Protein AF-A0A9P5GNQ5-F1 (afdb_monomer_lite)

Radius of gyration: 18.8 Å; chains: 1; bounding box: 42×35×63 Å

Secondary structure (DSSP, 8-state):
-------HHHHHHHHHHHHHHHHHHHHT-----TTSS-SSSPPPPHHHHHHHHHHTHHHHHHHHHHHHHHHHHHHHH---HHHHIIIIIHHHHHHHHHHHHHHHHHHHHHHHHTT---SS--------GGGSPPTTS---

Structure (mmCIF, N/CA/C/O backbone):
data_AF-A0A9P5GNQ5-F1
#
_entry.id   AF-A0A9P5GNQ5-F1
#
loop_
_atom_site.group_PDB
_atom_site.id
_atom_site.type_symbol
_atom_site.label_atom_id
_atom_site.label_alt_id
_atom_site.label_comp_id
_atom_site.label_asym_id
_atom_site.label_entity_id
_atom_site.label_seq_id
_atom_site.pdbx_PDB_ins_code
_atom_site.Cartn_x
_atom_site.Cartn_y
_atom_site.Cartn_z
_atom_site.occupancy
_atom_site.B_iso_or_equiv
_atom_site.auth_seq_id
_atom_site.auth_comp_id
_atom_site.auth_asym_id
_atom_site.auth_atom_id
_atom_site.pdbx_PDB_model_num
ATOM 1 N N . MET A 1 1 ? -18.151 -7.170 31.930 1.00 35.19 1 MET A N 1
ATOM 2 C CA . MET A 1 1 ? -16.869 -7.834 31.632 1.00 35.19 1 MET A CA 1
ATOM 3 C C . MET A 1 1 ? -16.022 -6.783 30.940 1.00 35.19 1 MET A C 1
ATOM 5 O O . MET A 1 1 ? -16.235 -6.497 29.770 1.00 35.19 1 MET A O 1
ATOM 9 N N . GLU A 1 2 ? -15.242 -6.064 31.742 1.00 38.69 2 GLU A N 1
ATOM 10 C CA . GLU A 1 2 ? -14.458 -4.899 31.335 1.00 38.69 2 GLU A CA 1
ATOM 11 C C . GLU A 1 2 ? -13.277 -5.372 30.488 1.00 38.69 2 GLU A C 1
ATOM 13 O O . GLU A 1 2 ? -12.363 -6.026 30.989 1.00 38.69 2 GLU A O 1
ATOM 18 N N . TYR A 1 3 ? -13.305 -5.076 29.190 1.00 44.97 3 TYR A N 1
ATOM 19 C CA . TYR A 1 3 ? -12.114 -5.204 28.367 1.00 44.97 3 TYR A CA 1
ATOM 20 C C . TYR A 1 3 ? -11.186 -4.053 28.736 1.00 44.97 3 TYR A C 1
ATOM 22 O O . TYR A 1 3 ? -11.449 -2.892 28.427 1.00 44.97 3 TYR A O 1
ATOM 30 N N . LEU A 1 4 ? -10.133 -4.412 29.469 1.00 44.09 4 LEU A N 1
ATOM 31 C CA . LEU A 1 4 ? -8.978 -3.587 29.787 1.00 44.09 4 LEU A CA 1
ATOM 32 C C . LEU A 1 4 ? -8.585 -2.744 28.569 1.00 44.09 4 LEU A C 1
ATOM 34 O O . LEU A 1 4 ? -8.108 -3.274 27.563 1.00 44.09 4 LEU A O 1
ATOM 38 N N . PHE A 1 5 ? -8.763 -1.427 28.695 1.00 45.72 5 PHE A N 1
ATOM 39 C CA . PHE A 1 5 ? -8.077 -0.420 27.895 1.00 45.72 5 PHE A CA 1
ATOM 40 C C . PHE A 1 5 ? -6.573 -0.592 28.122 1.00 45.72 5 PHE A C 1
ATOM 42 O O . PHE A 1 5 ? -5.970 0.036 28.990 1.00 45.72 5 PHE A O 1
ATOM 49 N N . ARG A 1 6 ? -5.981 -1.524 27.375 1.00 45.28 6 ARG A N 1
ATOM 50 C CA . ARG A 1 6 ? -4.543 -1.724 27.296 1.00 45.28 6 ARG A CA 1
ATOM 51 C C . ARG A 1 6 ? -3.962 -0.496 26.601 1.00 45.28 6 ARG A C 1
ATOM 53 O O . ARG A 1 6 ? -4.372 -0.167 25.493 1.00 45.28 6 ARG A O 1
ATOM 60 N N . ASP A 1 7 ? -3.096 0.187 27.338 1.00 43.41 7 ASP A N 1
ATOM 61 C CA . ASP A 1 7 ? -2.255 1.328 26.978 1.00 43.41 7 ASP A CA 1
ATOM 62 C C . ASP A 1 7 ? -2.308 1.757 25.494 1.00 43.41 7 ASP A C 1
ATOM 64 O O . ASP A 1 7 ? -1.850 1.054 24.588 1.00 43.41 7 ASP A O 1
ATOM 68 N N . GLN A 1 8 ? -2.871 2.945 25.243 1.00 50.28 8 GLN A N 1
ATOM 69 C CA . GLN A 1 8 ? -3.021 3.509 23.896 1.00 50.28 8 GLN A CA 1
ATOM 70 C C . GLN A 1 8 ? -1.664 3.758 23.207 1.00 50.28 8 GLN A C 1
ATOM 72 O O . GLN A 1 8 ? -1.621 3.852 21.979 1.00 50.28 8 GLN A O 1
ATOM 77 N N . SER A 1 9 ? -0.561 3.838 23.964 1.00 48.75 9 SER A N 1
ATOM 78 C CA . SER A 1 9 ? 0.772 4.120 23.419 1.00 48.75 9 SER A CA 1
ATOM 79 C C . SER A 1 9 ? 1.435 2.894 22.771 1.00 48.75 9 SER A C 1
ATOM 81 O O . SER A 1 9 ? 1.926 2.998 21.645 1.00 48.75 9 SER A O 1
ATOM 83 N N . GLU A 1 10 ? 1.354 1.711 23.395 1.00 45.81 10 GLU A N 1
ATOM 84 C CA . GLU A 1 10 ? 1.811 0.439 22.803 1.00 45.81 10 GLU A CA 1
ATOM 85 C C . GLU A 1 10 ? 0.893 -0.029 21.661 1.00 45.81 10 GLU A C 1
ATOM 87 O O . GLU A 1 10 ? 1.355 -0.594 20.666 1.00 45.81 10 GLU A O 1
ATOM 92 N N . SER A 1 11 ? -0.411 0.257 21.771 1.00 60.81 11 SER A N 1
ATOM 93 C CA . SER A 1 11 ? -1.417 -0.047 20.744 1.00 60.81 11 SER A CA 1
ATOM 94 C C . SER A 1 11 ? -1.131 0.672 19.418 1.00 60.81 11 SER A C 1
ATOM 96 O O . SER A 1 11 ? -1.241 0.073 18.348 1.00 60.81 11 SER A O 1
ATOM 98 N N . SER A 1 12 ? -0.685 1.932 19.478 1.00 72.81 12 SER A N 1
ATOM 99 C CA . SER A 1 12 ? -0.391 2.739 18.286 1.00 72.81 12 SER A CA 1
ATOM 100 C C . SER A 1 12 ? 0.770 2.169 17.459 1.00 72.81 12 SER A C 1
ATOM 102 O O . SER A 1 12 ? 0.654 2.029 16.239 1.00 72.81 12 SER A O 1
ATOM 104 N N . GLY A 1 13 ? 1.865 1.768 18.118 1.00 86.00 13 GLY A N 1
ATOM 105 C CA . GLY A 1 13 ? 3.029 1.179 17.446 1.00 86.00 13 GLY A CA 1
ATOM 106 C C . GLY A 1 13 ? 2.719 -0.173 16.800 1.00 86.00 13 GLY A C 1
ATOM 107 O O . GLY A 1 13 ? 3.115 -0.418 15.660 1.00 86.00 13 GLY A O 1
ATOM 108 N N . PHE A 1 14 ? 1.953 -1.024 17.491 1.00 88.12 14 PHE A N 1
ATOM 109 C CA . PHE A 1 14 ? 1.505 -2.307 16.946 1.00 88.12 14 PHE A CA 1
ATOM 110 C C . PHE A 1 14 ? 0.602 -2.129 15.721 1.00 88.12 14 PHE A C 1
ATOM 112 O O . PHE A 1 14 ? 0.837 -2.754 14.688 1.00 88.12 14 PHE A O 1
ATOM 119 N N . VAL A 1 15 ? -0.403 -1.251 15.804 1.00 90.31 15 VAL A N 1
ATOM 120 C CA . VAL A 1 15 ? -1.309 -0.980 14.680 1.00 90.31 15 VAL A CA 1
ATOM 121 C C . VAL A 1 15 ? -0.535 -0.462 13.472 1.00 90.31 15 VAL A C 1
ATOM 123 O O . VAL A 1 15 ? -0.729 -0.959 12.363 1.00 90.31 15 VAL A O 1
ATOM 126 N N . LEU A 1 16 ? 0.376 0.493 13.677 1.00 93.31 16 LEU A N 1
ATOM 127 C CA . LEU A 1 16 ? 1.195 1.036 12.599 1.00 93.31 16 LEU A CA 1
ATOM 128 C C . LEU A 1 16 ? 2.058 -0.048 11.940 1.00 93.31 16 LEU A C 1
ATOM 130 O O . LEU A 1 16 ? 2.149 -0.097 10.714 1.00 93.31 16 LEU A O 1
ATOM 134 N N . ALA A 1 17 ? 2.649 -0.941 12.736 1.00 92.94 17 ALA A N 1
ATOM 135 C CA . ALA A 1 17 ? 3.428 -2.060 12.220 1.00 92.94 17 ALA A CA 1
ATOM 136 C C . ALA A 1 17 ? 2.572 -3.009 11.364 1.00 92.94 17 ALA A C 1
ATOM 138 O O . ALA A 1 17 ? 3.006 -3.405 10.282 1.00 92.94 17 ALA A O 1
ATOM 139 N N . VAL A 1 18 ? 1.346 -3.325 11.799 1.00 93.00 18 VAL A N 1
ATOM 140 C CA . VAL A 1 18 ? 0.408 -4.160 11.028 1.00 93.00 18 VAL A CA 1
ATOM 141 C C . VAL A 1 18 ? 0.012 -3.481 9.717 1.00 93.00 18 VAL A C 1
ATOM 143 O O . VAL A 1 18 ? 0.101 -4.105 8.660 1.00 93.00 18 VAL A O 1
ATOM 146 N N . LEU A 1 19 ? -0.370 -2.200 9.758 1.00 95.06 19 LEU A N 1
ATOM 147 C CA . LEU A 1 19 ? -0.738 -1.438 8.562 1.00 95.06 19 LEU A CA 1
ATOM 148 C C . LEU A 1 19 ? 0.423 -1.359 7.568 1.00 95.06 19 LEU A C 1
ATOM 150 O O . LEU A 1 19 ? 0.216 -1.576 6.374 1.00 95.06 19 LEU A O 1
ATOM 154 N N . ARG A 1 20 ? 1.645 -1.099 8.050 1.00 95.62 20 ARG A N 1
ATOM 155 C CA . ARG A 1 20 ? 2.846 -1.058 7.208 1.00 95.62 20 ARG A CA 1
ATOM 156 C C . ARG A 1 20 ? 3.132 -2.416 6.585 1.00 95.62 20 ARG A C 1
ATOM 158 O O . ARG A 1 20 ? 3.348 -2.474 5.384 1.00 95.62 20 ARG A O 1
ATOM 165 N N . PHE A 1 21 ? 3.092 -3.494 7.366 1.00 92.56 21 PHE A N 1
ATOM 166 C CA . PHE A 1 21 ? 3.361 -4.844 6.871 1.00 92.56 21 PHE A CA 1
ATOM 167 C C . PHE A 1 21 ? 2.358 -5.290 5.802 1.00 92.56 21 PHE A C 1
ATOM 169 O O . PHE A 1 21 ? 2.758 -5.780 4.749 1.00 92.56 21 PHE A O 1
ATOM 176 N N . LEU A 1 22 ? 1.058 -5.109 6.053 1.00 93.50 22 LEU A N 1
ATOM 177 C CA . LEU A 1 22 ? 0.028 -5.496 5.091 1.00 93.50 22 LEU A CA 1
ATOM 178 C C . LEU A 1 22 ? 0.140 -4.664 3.814 1.00 93.50 22 LEU A C 1
ATOM 180 O O . LEU A 1 22 ? 0.200 -5.227 2.729 1.00 93.50 22 LEU A O 1
ATOM 184 N N . THR A 1 23 ? 0.257 -3.341 3.939 1.00 95.31 23 THR A N 1
ATOM 185 C CA . THR A 1 23 ? 0.385 -2.448 2.776 1.00 95.31 23 THR A CA 1
ATOM 186 C C . THR A 1 23 ? 1.650 -2.750 1.973 1.00 95.31 23 THR A C 1
ATOM 188 O O . THR A 1 23 ? 1.592 -2.802 0.751 1.00 95.31 23 THR A O 1
ATOM 191 N N . PHE A 1 24 ? 2.775 -3.019 2.643 1.00 93.38 24 PHE A N 1
ATOM 192 C CA . PHE A 1 24 ? 4.024 -3.433 2.001 1.00 93.38 24 PHE A CA 1
ATOM 193 C C . PHE A 1 24 ? 3.829 -4.687 1.142 1.00 93.38 24 PHE A C 1
ATOM 195 O O . PHE A 1 24 ? 4.221 -4.699 -0.023 1.00 93.38 24 PHE A O 1
ATOM 202 N N . ASN A 1 25 ? 3.189 -5.721 1.700 1.00 90.12 25 ASN A N 1
ATOM 203 C CA . ASN A 1 25 ? 2.958 -6.972 0.979 1.00 90.12 25 ASN A CA 1
ATOM 204 C C . ASN A 1 25 ? 2.034 -6.776 -0.228 1.00 90.12 25 ASN A C 1
ATOM 206 O O . ASN A 1 25 ? 2.295 -7.345 -1.282 1.00 90.12 25 ASN A O 1
ATOM 210 N N . GLU A 1 26 ? 0.982 -5.966 -0.096 1.00 91.31 26 GLU A N 1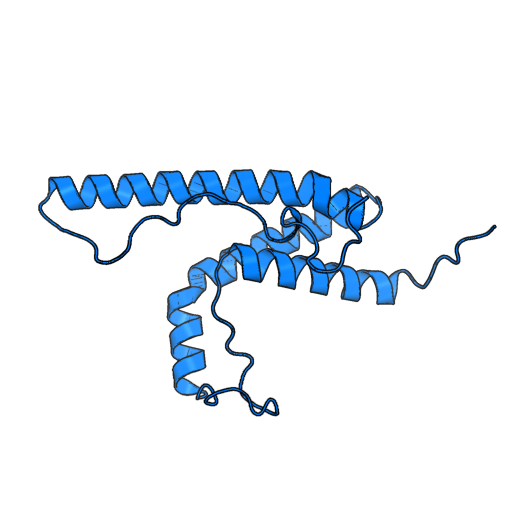
ATOM 211 C CA . GLU A 1 26 ? 0.058 -5.692 -1.204 1.00 91.31 26 GLU A CA 1
ATOM 212 C C . GLU A 1 26 ? 0.674 -4.831 -2.314 1.00 91.31 26 GLU A C 1
ATOM 214 O O . GLU A 1 26 ? 0.272 -4.936 -3.470 1.00 91.31 26 GLU A O 1
ATOM 219 N N . LEU A 1 27 ? 1.652 -3.977 -1.994 1.00 91.19 27 LEU A N 1
ATOM 220 C CA . LEU A 1 27 ? 2.394 -3.226 -3.012 1.00 91.19 27 LEU A CA 1
ATOM 221 C C . LEU A 1 27 ? 3.366 -4.106 -3.810 1.00 91.19 27 LEU A C 1
ATOM 223 O O . LEU A 1 27 ? 3.825 -3.673 -4.871 1.00 91.19 27 LEU A O 1
ATOM 227 N N . GLY A 1 28 ? 3.640 -5.322 -3.325 1.00 87.88 28 GLY A N 1
ATOM 228 C CA . GLY A 1 28 ? 4.571 -6.264 -3.939 1.00 87.88 28 GLY A CA 1
ATOM 229 C C . GLY A 1 28 ? 6.040 -5.900 -3.726 1.00 87.88 28 GLY A C 1
ATOM 230 O O . GLY A 1 28 ? 6.871 -6.324 -4.517 1.00 87.88 28 GLY A O 1
ATOM 231 N N . LEU A 1 29 ? 6.350 -5.109 -2.691 1.00 89.19 29 LEU A N 1
ATOM 232 C CA . LEU A 1 29 ? 7.718 -4.695 -2.372 1.00 89.19 29 LEU A CA 1
ATOM 233 C C . LEU A 1 29 ? 8.591 -5.887 -1.953 1.00 89.19 29 LEU A C 1
ATOM 235 O O . LEU A 1 29 ? 8.137 -6.823 -1.281 1.00 89.19 29 LEU A O 1
ATOM 239 N N . THR A 1 30 ? 9.873 -5.826 -2.299 1.00 87.12 30 THR A N 1
ATOM 240 C CA . THR A 1 30 ? 10.819 -6.914 -2.056 1.00 87.12 30 THR A CA 1
ATOM 241 C C . THR A 1 30 ? 11.350 -6.896 -0.620 1.00 87.12 30 THR A C 1
ATOM 243 O O . THR A 1 30 ? 11.855 -5.897 -0.105 1.00 87.12 30 THR A O 1
ATOM 246 N N . HIS A 1 31 ? 11.280 -8.043 0.066 1.00 80.12 31 HIS A N 1
ATOM 247 C CA . HIS A 1 31 ? 11.812 -8.183 1.428 1.00 80.12 31 HIS A CA 1
ATOM 248 C C . HIS A 1 31 ? 13.347 -8.205 1.429 1.00 80.12 31 HIS A C 1
ATOM 250 O O . HIS A 1 31 ? 13.961 -9.238 1.166 1.00 80.12 31 HIS A O 1
ATOM 256 N N . THR A 1 32 ? 13.974 -7.098 1.833 1.00 75.75 32 THR A N 1
ATOM 257 C CA . THR A 1 32 ? 15.439 -7.009 2.010 1.00 75.75 32 THR A CA 1
ATOM 258 C C . THR A 1 32 ? 15.907 -7.262 3.450 1.00 75.75 32 THR A C 1
ATOM 260 O O . THR A 1 32 ? 17.104 -7.289 3.729 1.00 75.75 32 THR A O 1
ATOM 263 N N . CYS A 1 33 ? 14.990 -7.534 4.387 1.00 67.75 33 CYS A N 1
ATOM 264 C CA . CYS A 1 33 ? 15.274 -7.775 5.812 1.00 67.75 33 CYS A CA 1
ATOM 265 C C . CYS A 1 33 ? 16.081 -9.063 6.106 1.00 67.75 33 CYS A C 1
ATOM 267 O O . CYS A 1 33 ? 16.348 -9.391 7.263 1.00 67.75 33 CYS A O 1
ATOM 269 N N . ARG A 1 34 ? 16.512 -9.795 5.072 1.00 60.25 34 ARG A N 1
ATOM 270 C CA . ARG A 1 34 ? 17.102 -11.140 5.135 1.00 60.25 34 ARG A CA 1
ATOM 271 C C . ARG A 1 34 ? 18.600 -11.182 5.484 1.00 60.25 34 ARG A C 1
ATOM 273 O O . ARG A 1 34 ? 19.299 -12.097 5.056 1.00 60.25 34 ARG A O 1
ATOM 280 N N . SER A 1 35 ? 19.112 -10.231 6.264 1.00 51.16 35 SER A N 1
ATOM 281 C CA . SER A 1 35 ? 20.546 -10.176 6.602 1.00 51.16 35 SER A CA 1
ATOM 282 C C . SER A 1 35 ? 20.974 -10.989 7.837 1.00 51.16 35 SER A C 1
ATOM 284 O O . SER A 1 35 ? 22.173 -11.166 8.036 1.00 51.16 35 SER A O 1
ATOM 286 N N . SER A 1 36 ? 20.072 -11.549 8.657 1.00 49.28 36 SER A N 1
ATOM 287 C CA . SER A 1 36 ? 20.500 -12.431 9.758 1.00 49.28 36 SER A CA 1
ATOM 288 C C . SER A 1 36 ? 19.409 -13.393 10.276 1.00 49.28 36 SER A C 1
ATOM 290 O O . SER A 1 36 ? 18.276 -13.007 10.529 1.00 49.28 36 SER A O 1
ATOM 292 N N . HIS A 1 37 ? 19.799 -14.663 10.461 1.00 45.59 37 HIS A N 1
ATOM 293 C CA . HIS A 1 37 ? 19.200 -15.689 11.344 1.00 45.59 37 HIS A CA 1
ATOM 294 C C . HIS A 1 37 ? 18.074 -16.648 10.906 1.00 45.59 37 HIS A C 1
ATOM 296 O O . HIS A 1 37 ? 17.646 -17.426 11.753 1.00 45.59 37 HIS A O 1
ATOM 302 N N . ASN A 1 38 ? 17.686 -16.770 9.631 1.00 45.16 38 ASN A N 1
ATOM 303 C CA . ASN A 1 38 ? 16.765 -17.853 9.223 1.00 45.16 38 ASN A CA 1
ATOM 304 C C . ASN A 1 38 ? 17.419 -18.771 8.177 1.00 45.16 38 ASN A C 1
ATOM 306 O O . ASN A 1 38 ? 17.682 -18.348 7.056 1.00 45.16 38 ASN A O 1
ATOM 310 N N . HIS A 1 39 ? 17.650 -20.038 8.534 1.00 50.28 39 HIS A N 1
ATOM 311 C CA . HIS A 1 39 ? 18.406 -21.068 7.789 1.00 50.28 39 HIS A CA 1
ATOM 312 C C . HIS A 1 39 ? 17.812 -21.511 6.430 1.00 50.28 39 HIS A C 1
ATOM 314 O O . HIS A 1 39 ? 18.204 -22.544 5.896 1.00 50.28 39 HIS A O 1
ATOM 320 N N . TRP A 1 40 ? 16.854 -20.767 5.875 1.00 50.75 40 TRP A N 1
ATOM 321 C CA . TRP A 1 40 ? 15.998 -21.194 4.762 1.00 50.75 40 TRP A CA 1
ATOM 322 C C . TRP A 1 40 ? 16.178 -20.349 3.487 1.00 50.75 40 TRP A C 1
ATOM 324 O O . TRP A 1 40 ? 15.265 -20.259 2.669 1.00 50.75 40 TRP A O 1
ATOM 334 N N . GLY A 1 41 ? 17.329 -19.689 3.307 1.00 53.56 41 GLY A N 1
ATOM 335 C CA . GLY A 1 41 ? 17.727 -19.111 2.016 1.00 53.56 41 GLY A CA 1
ATOM 336 C C . GLY A 1 41 ? 18.994 -18.260 2.061 1.00 53.56 41 GLY A C 1
ATOM 337 O O . GLY A 1 41 ? 19.556 -18.023 3.129 1.00 53.56 41 GLY A O 1
ATOM 338 N N . THR A 1 42 ? 19.442 -17.827 0.883 1.00 60.28 42 THR A N 1
ATOM 339 C CA . THR A 1 42 ? 20.664 -17.037 0.696 1.00 60.28 42 THR A CA 1
ATOM 340 C C . THR A 1 42 ? 20.509 -15.648 1.331 1.00 60.28 42 THR A C 1
ATOM 342 O O . THR A 1 42 ? 19.468 -15.015 1.128 1.00 60.28 42 THR A O 1
ATOM 345 N N . PRO A 1 43 ? 21.495 -15.165 2.110 1.00 64.81 43 PRO A N 1
ATOM 346 C CA . PRO A 1 43 ? 21.499 -13.793 2.608 1.00 64.81 43 PRO A CA 1
ATOM 347 C C . PRO A 1 43 ? 21.463 -12.798 1.446 1.00 64.81 43 PRO A C 1
ATOM 349 O O . PRO A 1 43 ? 22.182 -12.984 0.466 1.00 64.81 43 PRO A O 1
ATOM 352 N N . VAL A 1 44 ? 20.655 -11.745 1.570 1.00 70.00 44 VAL A N 1
ATOM 353 C CA . VAL A 1 44 ? 20.691 -10.607 0.638 1.00 70.00 44 VAL A CA 1
ATOM 354 C C . VAL A 1 44 ? 21.880 -9.736 1.033 1.00 70.00 44 VAL A C 1
ATOM 356 O O . VAL A 1 44 ? 22.008 -9.379 2.212 1.00 70.00 44 VAL A O 1
ATOM 359 N N . SER A 1 45 ? 22.777 -9.444 0.087 1.00 78.25 45 SER A N 1
ATOM 360 C CA . SER A 1 45 ? 23.919 -8.576 0.366 1.00 78.25 45 SER A CA 1
ATOM 361 C C . SER A 1 45 ? 23.451 -7.136 0.596 1.00 78.25 45 SER A C 1
ATOM 363 O O . SER A 1 45 ? 22.342 -6.750 0.224 1.00 78.25 45 SER A O 1
ATOM 365 N N . ARG A 1 46 ? 24.282 -6.319 1.250 1.00 76.00 46 ARG A N 1
ATOM 366 C CA . ARG A 1 46 ? 23.939 -4.904 1.463 1.00 76.00 46 ARG A CA 1
ATOM 367 C C . ARG A 1 46 ? 23.830 -4.125 0.154 1.00 76.00 46 ARG A C 1
ATOM 369 O O . ARG A 1 46 ? 22.997 -3.228 0.087 1.00 76.00 46 ARG A O 1
ATOM 376 N N . ASP A 1 47 ? 24.639 -4.478 -0.837 1.00 81.06 47 ASP A N 1
ATOM 377 C CA . ASP A 1 47 ? 24.648 -3.803 -2.132 1.00 81.06 47 ASP A CA 1
ATOM 378 C C . ASP A 1 47 ? 23.383 -4.167 -2.923 1.00 81.06 47 ASP A C 1
ATOM 380 O O . ASP A 1 47 ? 22.674 -3.264 -3.357 1.00 81.06 47 ASP A O 1
ATOM 384 N N . ASP A 1 48 ? 23.002 -5.451 -2.959 1.00 81.81 48 ASP A N 1
ATOM 385 C CA . ASP A 1 48 ? 21.750 -5.895 -3.602 1.00 81.81 48 ASP A CA 1
ATOM 386 C C . ASP A 1 48 ? 20.515 -5.268 -2.932 1.00 81.81 48 ASP A C 1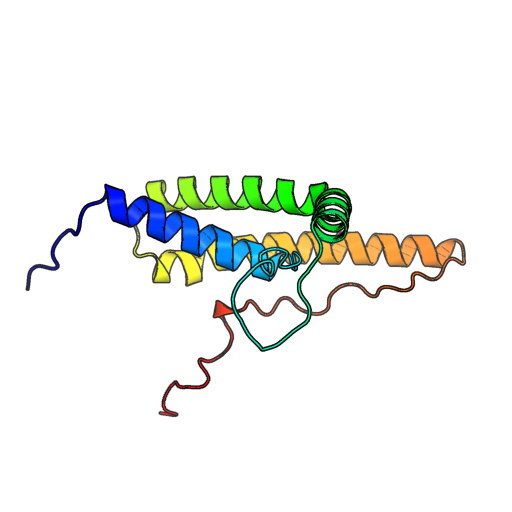
ATOM 388 O O . ASP A 1 48 ? 19.544 -4.894 -3.589 1.00 81.81 48 ASP A O 1
ATOM 392 N N . ALA A 1 49 ? 20.538 -5.132 -1.600 1.00 82.69 49 ALA A N 1
ATOM 393 C CA . ALA A 1 49 ? 19.459 -4.482 -0.862 1.00 82.69 49 ALA A CA 1
ATOM 394 C C . ALA A 1 49 ? 19.344 -2.987 -1.199 1.00 82.69 49 ALA A C 1
ATOM 396 O O . ALA A 1 49 ? 18.230 -2.470 -1.270 1.00 82.69 49 ALA A O 1
ATOM 397 N N . ALA A 1 50 ? 20.473 -2.298 -1.385 1.00 84.88 50 ALA A N 1
ATOM 398 C CA . ALA A 1 50 ? 20.495 -0.888 -1.756 1.00 84.88 50 ALA A CA 1
ATOM 399 C C . ALA A 1 50 ? 20.012 -0.672 -3.196 1.00 84.88 50 ALA A C 1
ATOM 401 O O . ALA A 1 50 ? 19.241 0.253 -3.439 1.00 84.88 50 ALA A O 1
ATOM 402 N N . GLU A 1 51 ? 20.413 -1.543 -4.123 1.00 87.25 51 GLU A N 1
ATOM 403 C CA . GLU A 1 51 ? 19.931 -1.535 -5.507 1.00 87.25 51 GLU A CA 1
ATOM 404 C C . GLU A 1 51 ? 18.415 -1.758 -5.558 1.00 87.25 51 GLU A C 1
ATOM 406 O O . GLU A 1 51 ? 17.695 -0.926 -6.102 1.00 87.25 51 GLU A O 1
ATOM 411 N N . THR A 1 52 ? 17.916 -2.779 -4.851 1.00 86.25 52 THR A N 1
ATOM 412 C CA . THR A 1 52 ? 16.470 -3.032 -4.713 1.00 86.25 52 THR A CA 1
ATOM 413 C C . THR A 1 52 ? 15.732 -1.798 -4.175 1.00 86.25 52 THR A C 1
ATOM 415 O O . THR A 1 52 ? 14.666 -1.435 -4.662 1.00 86.25 52 THR A O 1
ATOM 418 N N . HIS A 1 53 ? 16.287 -1.125 -3.158 1.00 85.94 53 HIS A N 1
ATOM 419 C CA . HIS A 1 53 ? 15.676 0.076 -2.573 1.00 85.94 53 HIS A CA 1
ATOM 420 C C . HIS A 1 53 ? 15.631 1.256 -3.544 1.00 85.94 53 HIS A C 1
ATOM 422 O O . HIS A 1 53 ? 14.687 2.043 -3.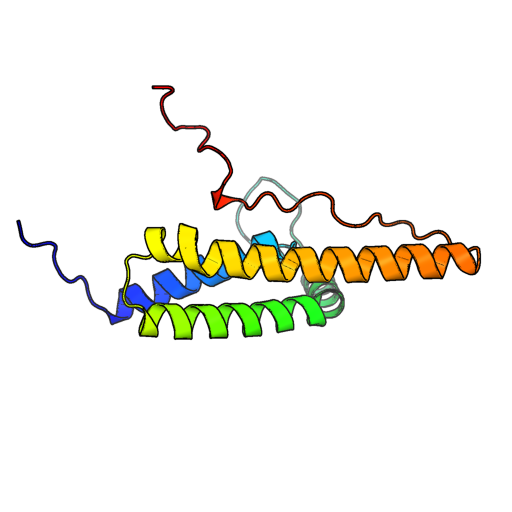476 1.00 85.94 53 HIS A O 1
ATOM 428 N N . GLU A 1 54 ? 16.620 1.393 -4.427 1.00 88.69 54 GLU A N 1
ATOM 429 C CA . GLU A 1 54 ? 16.611 2.430 -5.459 1.00 88.69 54 GLU A CA 1
ATOM 430 C C . GLU A 1 54 ? 15.603 2.105 -6.568 1.00 88.69 54 GLU A C 1
ATOM 432 O O . GLU A 1 54 ? 14.802 2.967 -6.935 1.00 88.69 54 GLU A O 1
ATOM 437 N N . GLU A 1 55 ? 15.575 0.860 -7.048 1.00 88.38 55 GLU A N 1
ATOM 438 C CA . GLU A 1 55 ? 14.607 0.396 -8.049 1.00 88.38 55 GLU A CA 1
ATOM 439 C C . GLU A 1 55 ? 13.160 0.564 -7.559 1.00 88.38 55 GLU A C 1
ATOM 441 O O . GLU A 1 55 ? 12.294 1.075 -8.273 1.00 88.38 55 GLU A O 1
ATOM 446 N N . GLU A 1 56 ? 12.902 0.212 -6.298 1.00 92.62 56 GLU A N 1
ATOM 447 C CA . GLU A 1 56 ? 11.577 0.278 -5.680 1.00 92.62 56 GLU A CA 1
ATOM 448 C C . GLU A 1 56 ? 11.285 1.627 -4.998 1.00 92.62 56 GLU A C 1
ATOM 450 O O . GLU A 1 56 ? 10.248 1.784 -4.346 1.00 92.62 56 GLU A O 1
ATOM 455 N N . ARG A 1 57 ? 12.149 2.643 -5.147 1.00 93.06 57 ARG A N 1
ATOM 456 C CA . ARG A 1 57 ? 12.049 3.919 -4.410 1.00 93.06 57 ARG A CA 1
ATOM 457 C C . ARG A 1 57 ? 10.683 4.597 -4.546 1.00 93.06 57 ARG A C 1
ATOM 459 O O . ARG A 1 57 ? 10.193 5.206 -3.594 1.00 93.06 57 ARG A O 1
ATOM 466 N N . LEU A 1 58 ? 10.058 4.512 -5.722 1.00 92.12 58 LEU A N 1
ATOM 467 C CA . LEU A 1 58 ? 8.720 5.070 -5.951 1.00 92.12 58 LEU A CA 1
ATOM 468 C C . LEU A 1 58 ? 7.636 4.294 -5.190 1.00 92.12 58 LEU A C 1
ATOM 470 O O . LEU A 1 58 ? 6.786 4.916 -4.557 1.00 92.12 58 LEU A O 1
ATOM 474 N N . LEU A 1 59 ? 7.702 2.962 -5.179 1.00 90.94 59 LEU A N 1
ATOM 475 C CA . LEU A 1 59 ? 6.778 2.115 -4.418 1.00 90.94 59 LEU A CA 1
ATOM 476 C C . LEU A 1 59 ? 6.957 2.306 -2.903 1.00 90.94 59 LEU A C 1
ATOM 478 O O . LEU A 1 59 ? 5.980 2.306 -2.156 1.00 90.94 59 LEU A O 1
ATOM 482 N N . LEU A 1 60 ? 8.189 2.534 -2.438 1.00 93.75 60 LEU A N 1
ATOM 483 C CA . LEU A 1 60 ? 8.470 2.878 -1.041 1.00 93.75 60 LEU A CA 1
ATOM 484 C C . LEU A 1 60 ? 7.845 4.223 -0.643 1.00 93.75 60 LEU A C 1
ATOM 486 O O . LEU A 1 60 ? 7.286 4.346 0.447 1.00 93.75 60 LEU A O 1
ATOM 490 N N . LEU A 1 61 ? 7.869 5.216 -1.536 1.00 95.62 61 LEU A N 1
ATOM 491 C CA . LEU A 1 61 ? 7.177 6.484 -1.304 1.00 95.62 61 LEU A CA 1
ATOM 492 C C . LEU A 1 61 ? 5.653 6.288 -1.236 1.00 95.62 61 LEU A C 1
ATOM 494 O O . LEU A 1 61 ? 4.995 6.855 -0.362 1.00 95.62 61 LEU A O 1
ATOM 498 N N . GLU A 1 62 ? 5.085 5.474 -2.128 1.00 95.88 62 GLU A N 1
ATOM 499 C CA . GLU A 1 62 ? 3.658 5.133 -2.102 1.00 95.88 62 GLU A CA 1
ATOM 500 C C . GLU A 1 62 ? 3.261 4.415 -0.807 1.00 95.88 62 GLU A C 1
ATOM 502 O O . GLU A 1 62 ? 2.218 4.734 -0.229 1.00 95.88 62 GLU A O 1
ATOM 507 N N . LEU A 1 63 ? 4.111 3.509 -0.310 1.00 96.25 63 LEU A N 1
ATOM 508 C CA . LEU A 1 63 ? 3.935 2.860 0.987 1.00 96.25 63 LEU A CA 1
ATOM 509 C C . LEU A 1 63 ? 3.832 3.891 2.111 1.00 96.25 63 LEU A C 1
ATOM 511 O O . LEU A 1 63 ? 2.886 3.838 2.897 1.00 96.25 63 LEU A O 1
ATOM 515 N N . ASP A 1 64 ? 4.778 4.825 2.199 1.00 96.50 64 ASP A N 1
ATOM 516 C CA . ASP A 1 64 ? 4.796 5.813 3.280 1.00 96.50 64 ASP A CA 1
ATOM 517 C C . ASP A 1 64 ? 3.574 6.747 3.221 1.00 96.50 64 ASP A C 1
ATOM 519 O O . ASP A 1 64 ? 2.993 7.071 4.263 1.00 96.50 64 ASP A O 1
ATOM 523 N N . ILE A 1 65 ? 3.118 7.118 2.018 1.00 97.81 65 ILE A N 1
ATOM 524 C CA . ILE A 1 65 ? 1.890 7.903 1.819 1.00 97.81 65 ILE A CA 1
ATOM 525 C C . ILE A 1 65 ? 0.660 7.120 2.294 1.00 97.81 65 ILE A C 1
ATOM 527 O O . ILE A 1 65 ? -0.137 7.641 3.079 1.00 97.81 65 ILE A O 1
ATOM 531 N N . LEU A 1 66 ? 0.502 5.873 1.843 1.00 97.81 66 LEU A N 1
ATOM 532 C CA . LEU A 1 66 ? -0.641 5.029 2.200 1.00 97.81 66 LEU A CA 1
ATOM 533 C C . LEU A 1 66 ? -0.679 4.742 3.702 1.00 97.81 66 LEU A C 1
ATOM 535 O O . LEU A 1 66 ? -1.723 4.884 4.332 1.00 97.81 66 LEU A O 1
ATOM 539 N N . VAL A 1 67 ? 0.458 4.391 4.301 1.00 97.00 67 VAL A N 1
ATOM 540 C CA . VAL A 1 67 ? 0.551 4.105 5.738 1.00 97.00 67 VAL A CA 1
ATOM 541 C C . VAL A 1 67 ? 0.230 5.346 6.568 1.00 97.00 67 VAL A C 1
ATOM 543 O O . VAL A 1 67 ? -0.489 5.232 7.561 1.00 97.00 67 VAL A O 1
ATOM 546 N N . SER A 1 68 ? 0.685 6.527 6.143 1.00 96.75 68 SER A N 1
ATOM 547 C CA . SER A 1 68 ? 0.331 7.793 6.796 1.00 96.75 68 SER A CA 1
ATOM 548 C C . SER A 1 68 ? -1.175 8.069 6.717 1.00 96.75 68 SER A C 1
ATOM 550 O O . SER A 1 68 ? -1.796 8.411 7.726 1.00 96.75 68 SER A O 1
ATOM 552 N N . GLU A 1 69 ? -1.788 7.857 5.545 1.00 97.75 69 GLU A N 1
ATOM 553 C CA . GLU A 1 69 ? -3.242 7.962 5.352 1.00 97.75 69 GLU A CA 1
ATOM 554 C C . GLU A 1 69 ? -3.990 7.000 6.288 1.00 97.75 69 GLU A C 1
ATOM 556 O O . GLU A 1 69 ? -4.920 7.402 6.993 1.00 97.75 69 GLU A O 1
ATOM 561 N N . PHE A 1 70 ? -3.566 5.735 6.338 1.00 96.88 70 PHE A N 1
ATOM 562 C CA . PHE A 1 70 ? -4.196 4.710 7.164 1.00 96.88 70 PHE A CA 1
ATOM 563 C C . PHE A 1 70 ? -4.059 4.991 8.652 1.00 96.88 70 PHE A C 1
ATOM 565 O O . PHE A 1 70 ? -5.037 4.846 9.382 1.00 96.88 70 PHE A O 1
ATOM 572 N N . GLN A 1 71 ? -2.888 5.435 9.106 1.00 94.94 71 GLN A N 1
ATOM 573 C CA . GLN A 1 71 ? -2.678 5.809 10.499 1.00 94.94 71 GLN A CA 1
ATOM 574 C C . GLN A 1 71 ? -3.609 6.957 10.899 1.00 94.94 71 GLN A C 1
ATOM 576 O O . GLN A 1 71 ? -4.291 6.869 11.922 1.00 94.94 71 GLN A O 1
ATOM 581 N N . GLN A 1 72 ? -3.690 8.008 10.077 1.00 95.38 72 GLN A N 1
ATOM 582 C CA . GLN A 1 72 ? -4.584 9.135 10.334 1.00 95.38 72 GLN A CA 1
ATOM 583 C C . GLN A 1 72 ? -6.049 8.684 10.381 1.00 95.38 72 GLN A C 1
ATOM 585 O O . GLN A 1 72 ? -6.773 9.026 11.317 1.00 95.38 72 GLN A O 1
ATOM 590 N N . LYS A 1 73 ? -6.482 7.879 9.405 1.00 96.56 73 LYS A N 1
ATOM 591 C CA . LYS A 1 73 ? -7.866 7.400 9.322 1.00 96.56 73 LYS A CA 1
ATOM 592 C C . LYS A 1 73 ? -8.235 6.436 10.441 1.00 96.56 73 LYS A C 1
ATOM 594 O O . LYS A 1 73 ? -9.356 6.492 10.937 1.00 96.56 73 LYS A O 1
ATOM 599 N N . TYR A 1 74 ? -7.306 5.600 10.886 1.00 93.38 74 TYR A N 1
ATOM 600 C CA . TYR A 1 74 ? -7.523 4.717 12.026 1.00 93.38 74 TYR A CA 1
ATOM 601 C C . TYR A 1 74 ? -7.752 5.513 13.320 1.00 93.38 74 TYR A C 1
ATOM 603 O O . TYR A 1 74 ? -8.707 5.250 14.054 1.00 93.38 74 TYR A O 1
ATOM 611 N N . LEU A 1 75 ? -6.926 6.539 13.563 1.00 92.56 75 LEU A N 1
ATOM 612 C CA . LEU A 1 75 ? -7.069 7.435 14.717 1.00 92.56 75 LEU A CA 1
ATOM 613 C C . LEU A 1 75 ? -8.373 8.249 14.680 1.00 92.56 75 LEU A C 1
ATOM 615 O O . LEU A 1 75 ? -8.944 8.536 15.734 1.00 92.56 75 LEU A O 1
ATOM 619 N N . GLU A 1 76 ? -8.834 8.617 13.482 1.00 94.12 76 GLU A N 1
ATOM 620 C CA . GLU A 1 76 ? -10.098 9.327 13.256 1.00 94.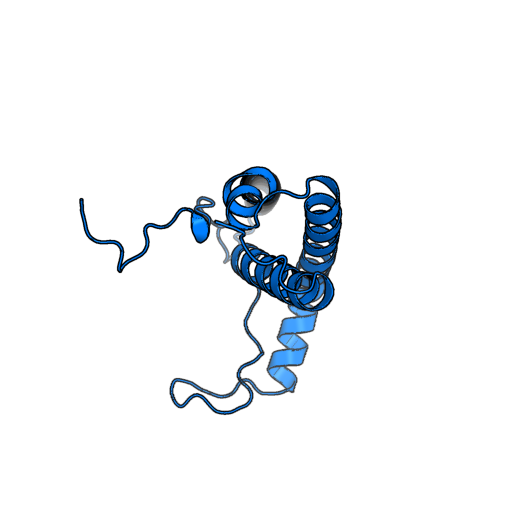12 76 GLU A CA 1
ATOM 621 C C . GLU A 1 76 ? -11.313 8.430 13.529 1.00 94.12 76 GLU A C 1
ATOM 623 O O . GLU A 1 76 ? -12.210 8.826 14.271 1.00 94.12 76 GLU A O 1
ATOM 628 N N . LEU A 1 77 ? -11.335 7.218 12.964 1.00 92.25 77 LEU A N 1
ATOM 629 C CA . LEU A 1 77 ? -12.485 6.314 13.051 1.00 92.25 77 LEU A CA 1
ATOM 630 C C . LEU A 1 77 ? -12.623 5.650 14.425 1.00 92.25 77 LEU A C 1
ATOM 632 O O . LEU A 1 77 ? -13.742 5.358 14.840 1.00 92.25 77 LEU A O 1
ATOM 636 N N . ARG A 1 78 ? -11.509 5.417 15.137 1.00 90.25 78 ARG A N 1
ATOM 637 C CA . ARG A 1 78 ? -11.478 4.791 16.478 1.00 90.25 78 ARG A CA 1
ATOM 638 C C . ARG A 1 78 ? -12.238 3.462 16.565 1.00 90.25 78 ARG A C 1
ATOM 640 O O . ARG A 1 78 ? -12.805 3.124 17.603 1.00 90.25 78 ARG A O 1
ATOM 647 N N . ILE A 1 79 ? -12.238 2.713 15.470 1.00 90.75 79 ILE A N 1
ATOM 648 C CA . ILE A 1 79 ? -12.818 1.373 15.384 1.00 90.75 79 ILE A CA 1
ATOM 649 C C . ILE A 1 79 ? -11.748 0.308 15.664 1.00 90.75 79 ILE A C 1
ATOM 651 O O . ILE A 1 79 ? -10.555 0.591 15.525 1.00 90.75 79 ILE A O 1
ATOM 655 N N . PRO A 1 80 ? -12.139 -0.919 16.047 1.00 92.38 80 PRO A N 1
ATOM 656 C CA . PRO A 1 80 ? -11.205 -2.032 16.170 1.00 92.38 80 PRO A CA 1
ATOM 657 C C . PRO A 1 80 ? -10.399 -2.262 14.883 1.00 92.38 80 PRO A C 1
ATOM 659 O O . PRO A 1 80 ? -10.924 -2.150 13.775 1.00 92.38 80 PRO A O 1
ATOM 662 N N . LEU A 1 81 ? -9.122 -2.632 15.027 1.00 90.75 81 LEU A N 1
ATOM 663 C CA . LEU A 1 81 ? -8.229 -2.887 13.891 1.00 90.75 81 LEU A CA 1
ATOM 664 C C . LEU A 1 81 ? -8.800 -3.886 12.865 1.00 90.75 81 LEU A C 1
ATOM 666 O O . LEU A 1 81 ? -8.705 -3.582 11.680 1.00 90.75 81 LEU A O 1
ATOM 670 N N . PRO A 1 82 ? -9.419 -5.024 13.248 1.00 91.12 82 PRO A N 1
ATOM 671 C CA . PRO A 1 82 ? -10.019 -5.931 12.269 1.00 91.12 82 PRO A CA 1
ATOM 672 C C . PRO A 1 82 ? -11.092 -5.256 11.408 1.00 91.12 82 PRO A C 1
ATOM 674 O O . PRO A 1 82 ? -11.083 -5.414 10.191 1.00 91.12 82 PRO A O 1
ATOM 677 N N . ASP A 1 83 ? -11.959 -4.443 12.017 1.00 91.44 83 ASP A N 1
ATOM 678 C CA . ASP A 1 83 ? -13.024 -3.731 11.304 1.00 91.44 83 ASP A CA 1
ATOM 679 C C . ASP A 1 83 ? -12.442 -2.667 10.363 1.00 91.44 83 ASP A C 1
ATOM 681 O O . ASP A 1 83 ? -12.908 -2.496 9.236 1.00 91.44 83 ASP A O 1
ATOM 685 N N . PHE A 1 84 ? -11.375 -1.984 10.790 1.00 95.00 84 PHE A N 1
ATOM 686 C CA . PHE A 1 84 ? -10.645 -1.049 9.934 1.00 95.00 84 PHE A CA 1
ATOM 687 C C . PHE A 1 84 ? -9.988 -1.743 8.738 1.00 95.00 84 PHE A C 1
ATOM 689 O O . PHE A 1 84 ? -10.062 -1.233 7.618 1.00 95.00 84 PHE A O 1
ATOM 696 N N . LEU A 1 85 ? -9.350 -2.894 8.981 1.00 94.75 85 LEU A N 1
ATOM 697 C CA . LEU A 1 8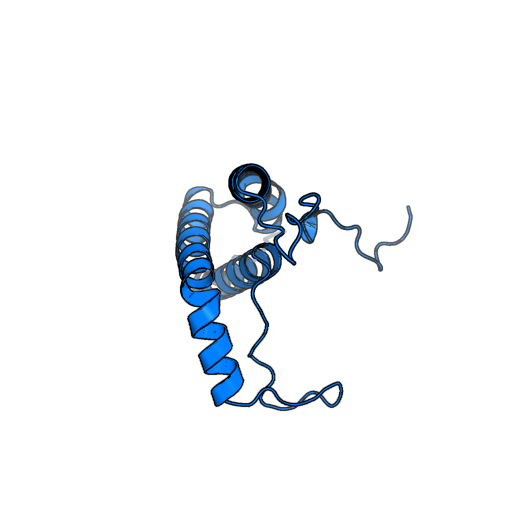5 ? -8.673 -3.676 7.953 1.00 94.75 85 LEU A CA 1
ATOM 698 C C . LEU A 1 85 ? -9.667 -4.191 6.918 1.00 94.75 85 LEU A C 1
ATOM 700 O O . LEU A 1 85 ? -9.462 -3.953 5.735 1.00 94.75 85 LEU A O 1
ATOM 704 N N . HIS A 1 86 ? -10.758 -4.824 7.359 1.00 91.62 86 HIS A N 1
ATOM 705 C CA . HIS A 1 86 ? -11.778 -5.362 6.460 1.00 91.62 86 HIS A CA 1
ATOM 706 C C . HIS A 1 86 ? -12.603 -4.278 5.758 1.00 91.62 86 HIS A C 1
ATOM 708 O O . HIS A 1 86 ? -13.070 -4.525 4.649 1.00 91.62 86 HIS A O 1
ATOM 714 N N . GLY A 1 87 ? -12.751 -3.096 6.359 1.00 94.94 87 GLY A N 1
ATOM 715 C CA . GLY A 1 87 ? -13.438 -1.951 5.765 1.00 94.94 87 GLY A CA 1
ATOM 716 C C . GLY A 1 87 ? -12.498 -1.014 5.005 1.00 94.94 87 GLY A C 1
ATOM 717 O O . GLY A 1 87 ? -12.138 -1.258 3.854 1.00 94.94 87 GLY A O 1
ATOM 718 N N . TYR A 1 88 ? -12.120 0.095 5.653 1.00 96.81 88 TYR A N 1
ATOM 719 C CA . TYR A 1 88 ? -11.435 1.219 5.002 1.00 96.81 88 TYR A CA 1
ATOM 720 C C . TYR A 1 88 ? -10.156 0.804 4.272 1.00 96.81 88 TYR A C 1
ATOM 722 O O . TYR A 1 88 ? -9.937 1.223 3.134 1.00 96.81 88 TYR A O 1
ATOM 730 N N . TRP A 1 89 ? -9.308 -0.003 4.915 1.00 97.25 89 TRP A N 1
ATOM 731 C CA . TRP A 1 89 ? -8.038 -0.417 4.325 1.00 97.25 89 TRP A CA 1
ATOM 732 C C . TRP A 1 89 ? -8.261 -1.258 3.060 1.00 97.25 89 TRP A C 1
ATOM 734 O O . TRP A 1 89 ? -7.707 -0.910 2.017 1.00 97.25 89 TRP A O 1
ATOM 744 N N . THR A 1 90 ? -9.130 -2.280 3.111 1.00 95.38 90 THR A N 1
ATOM 745 C CA . THR A 1 90 ? -9.522 -3.101 1.947 1.00 95.38 90 THR A CA 1
ATOM 746 C C . THR A 1 90 ? -9.952 -2.233 0.773 1.00 95.38 90 THR A C 1
ATOM 748 O O . THR A 1 90 ? -9.390 -2.325 -0.320 1.00 95.38 90 THR A O 1
ATOM 751 N N . ASP A 1 91 ? -10.946 -1.372 0.994 1.00 95.50 91 ASP A N 1
ATOM 752 C CA . ASP A 1 91 ? -11.553 -0.573 -0.070 1.00 95.50 91 ASP A CA 1
ATOM 753 C C . ASP A 1 91 ? -10.533 0.379 -0.691 1.00 95.50 91 ASP A C 1
ATOM 755 O O . ASP A 1 91 ? -10.461 0.558 -1.915 1.00 95.50 91 ASP A O 1
ATOM 759 N N . ARG A 1 92 ? -9.700 0.981 0.159 1.00 96.69 92 ARG A N 1
ATOM 760 C CA . ARG A 1 92 ? -8.673 1.919 -0.270 1.00 96.69 92 ARG A CA 1
ATOM 761 C C . ARG A 1 92 ? -7.550 1.235 -1.044 1.00 96.69 92 ARG A C 1
ATOM 763 O O . ARG A 1 92 ? -7.098 1.819 -2.036 1.00 96.69 92 ARG A O 1
ATOM 770 N N . MET A 1 93 ? -7.132 0.036 -0.634 1.00 95.12 93 MET A N 1
ATOM 771 C CA . MET A 1 93 ? -6.121 -0.765 -1.330 1.00 95.12 93 MET A CA 1
ATOM 772 C C . MET A 1 93 ? -6.635 -1.280 -2.668 1.00 95.12 93 MET A C 1
ATOM 774 O O . MET A 1 93 ? -5.963 -1.087 -3.677 1.00 95.12 93 MET A O 1
ATOM 778 N N . LYS A 1 94 ? -7.864 -1.806 -2.730 1.00 93.19 94 LYS A N 1
ATOM 779 C CA . LYS A 1 94 ? -8.492 -2.199 -4.003 1.00 93.19 94 LYS A CA 1
ATOM 780 C C . LYS A 1 94 ? -8.548 -1.034 -4.979 1.00 93.19 94 LYS A C 1
ATOM 782 O O . LYS A 1 94 ? -8.110 -1.147 -6.118 1.00 93.19 94 LYS A O 1
ATOM 787 N N . LYS A 1 95 ? -9.014 0.132 -4.521 1.00 93.62 95 LYS A N 1
ATOM 788 C CA . LYS A 1 95 ? -9.075 1.335 -5.361 1.00 93.62 95 LYS A CA 1
ATOM 789 C C . LYS A 1 95 ? -7.695 1.787 -5.840 1.00 93.62 95 LYS A C 1
ATOM 791 O O . LYS A 1 95 ? -7.588 2.290 -6.958 1.00 93.6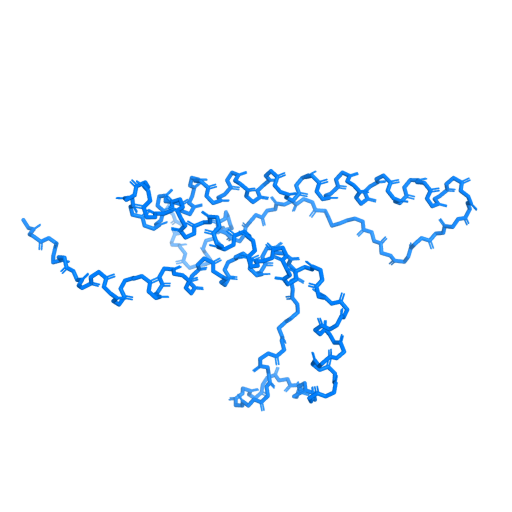2 95 LYS A O 1
ATOM 796 N N . PHE A 1 96 ? -6.673 1.670 -4.996 1.00 93.38 96 PHE A N 1
ATOM 797 C CA . PHE A 1 96 ? -5.298 1.997 -5.360 1.00 93.38 96 PHE A CA 1
ATOM 798 C C . PHE A 1 96 ? -4.776 1.052 -6.442 1.00 93.38 96 PHE A C 1
ATOM 800 O O . PHE A 1 96 ? -4.389 1.497 -7.521 1.00 93.38 96 PHE A O 1
ATOM 807 N N . LEU A 1 97 ? -4.848 -0.249 -6.177 1.00 91.19 97 LEU A N 1
ATOM 808 C CA . LEU A 1 97 ? -4.289 -1.279 -7.038 1.00 91.19 97 LEU A CA 1
ATOM 809 C C . LEU A 1 97 ? -5.029 -1.358 -8.380 1.00 91.19 97 LEU A C 1
ATOM 811 O O . LEU A 1 97 ? -4.376 -1.401 -9.412 1.00 91.19 97 LEU A O 1
ATOM 815 N N . SER A 1 98 ? -6.358 -1.203 -8.418 1.00 89.81 98 SER A N 1
ATOM 816 C CA . SER A 1 98 ? -7.098 -1.121 -9.691 1.00 89.81 98 SER A CA 1
ATOM 817 C C . SER A 1 98 ? -6.770 0.127 -10.522 1.00 89.81 98 SER A C 1
ATOM 819 O O . SER A 1 98 ? -6.967 0.137 -11.738 1.00 89.81 98 SER A O 1
ATOM 821 N N . ARG A 1 99 ? -6.320 1.226 -9.897 1.00 89.62 99 ARG A N 1
ATOM 822 C CA . ARG A 1 99 ? -5.833 2.401 -10.646 1.00 89.62 99 ARG A CA 1
ATOM 823 C C . ARG A 1 99 ? -4.468 2.124 -11.260 1.00 89.62 99 ARG A C 1
ATOM 825 O O . ARG A 1 99 ? -4.270 2.489 -12.414 1.00 89.62 99 ARG A O 1
ATOM 832 N N . ARG A 1 100 ? -3.578 1.486 -10.498 1.00 87.62 100 ARG A N 1
ATOM 833 C CA . ARG A 1 100 ? -2.254 1.062 -10.959 1.00 87.62 100 ARG A CA 1
ATOM 834 C C . ARG A 1 100 ? -2.368 0.050 -12.100 1.00 87.62 100 ARG A C 1
ATOM 836 O O . ARG A 1 100 ? -1.853 0.319 -13.170 1.00 87.62 100 ARG A O 1
ATOM 843 N N . GLU A 1 101 ? -3.181 -0.993 -11.938 1.00 86.31 101 GLU A N 1
ATOM 844 C CA . GLU A 1 101 ? -3.471 -1.997 -12.974 1.00 86.31 101 GLU A CA 1
ATOM 845 C C . GLU A 1 101 ? -3.924 -1.356 -14.296 1.00 86.31 101 GLU A C 1
ATOM 847 O O . GLU A 1 101 ? -3.455 -1.715 -15.373 1.00 86.31 101 GLU A O 1
ATOM 852 N N . ARG A 1 102 ? -4.806 -0.348 -14.230 1.00 86.69 102 ARG A N 1
ATOM 853 C CA . ARG A 1 102 ? -5.253 0.379 -15.426 1.00 86.69 102 ARG A CA 1
ATOM 854 C C . ARG A 1 102 ? -4.124 1.172 -16.084 1.00 86.69 102 ARG A C 1
ATOM 856 O O . ARG A 1 102 ? -4.061 1.206 -17.310 1.00 86.69 102 ARG A O 1
ATOM 863 N N . ALA A 1 103 ? -3.291 1.841 -15.288 1.00 86.12 103 ALA A N 1
ATOM 864 C CA . ALA A 1 103 ? -2.149 2.593 -15.799 1.00 86.12 103 ALA A CA 1
ATOM 865 C C . ALA A 1 103 ? -1.127 1.651 -16.453 1.00 86.12 103 ALA A C 1
ATOM 867 O O . ALA A 1 103 ? -0.695 1.906 -17.574 1.00 86.12 103 ALA A O 1
ATOM 868 N N . ASP A 1 104 ? -0.836 0.522 -15.810 1.00 87.06 104 ASP A N 1
ATOM 869 C CA . ASP A 1 104 ? 0.064 -0.512 -16.316 1.00 87.06 104 ASP A CA 1
ATOM 870 C C . ASP A 1 104 ? -0.455 -1.083 -17.642 1.00 87.06 104 ASP A C 1
ATOM 872 O O . ASP A 1 104 ? 0.267 -1.110 -18.638 1.00 87.06 104 ASP A O 1
ATOM 876 N N . ALA A 1 105 ? -1.740 -1.445 -17.711 1.00 86.81 105 ALA A N 1
ATOM 877 C CA . ALA A 1 105 ? -2.367 -1.925 -18.942 1.00 86.81 105 ALA A CA 1
ATOM 878 C C . ALA A 1 105 ? -2.292 -0.899 -20.088 1.00 86.81 105 ALA A C 1
ATOM 880 O O . ALA A 1 105 ? -2.067 -1.281 -21.240 1.00 86.81 105 ALA A O 1
ATOM 881 N N . GLN A 1 106 ? -2.441 0.396 -19.786 1.00 87.94 106 GLN A N 1
ATOM 882 C CA . GLN A 1 106 ? -2.284 1.460 -20.775 1.00 87.94 106 GLN A CA 1
ATOM 883 C C . GLN A 1 106 ? -0.840 1.535 -21.292 1.00 87.94 106 GLN A C 1
ATOM 885 O O . GLN A 1 106 ? -0.638 1.571 -22.505 1.00 87.94 106 GLN A O 1
ATOM 890 N N . ILE A 1 107 ? 0.157 1.482 -20.403 1.00 87.75 107 ILE A N 1
ATOM 891 C CA . ILE A 1 107 ? 1.582 1.486 -20.771 1.00 87.75 107 ILE A CA 1
ATOM 892 C C . ILE A 1 107 ? 1.912 0.293 -21.676 1.00 87.75 107 ILE A C 1
ATOM 894 O O . ILE A 1 107 ? 2.528 0.464 -22.730 1.00 87.75 107 ILE A O 1
ATOM 898 N N . VAL A 1 108 ? 1.458 -0.913 -21.313 1.00 87.94 108 VAL A N 1
ATOM 899 C CA . VAL A 1 108 ? 1.660 -2.118 -22.135 1.00 87.94 108 VAL A CA 1
ATOM 900 C C . VAL A 1 108 ? 1.009 -1.959 -23.511 1.00 87.94 108 VAL A C 1
ATOM 902 O O . VAL A 1 108 ? 1.596 -2.334 -24.530 1.00 87.94 108 VAL A O 1
ATOM 905 N N . GLN A 1 109 ? -0.198 -1.394 -23.570 1.00 88.56 109 GLN A N 1
ATOM 906 C CA . GLN A 1 109 ? -0.891 -1.159 -24.833 1.00 88.56 109 GLN A CA 1
ATOM 907 C C . GLN A 1 109 ? -0.153 -0.143 -25.718 1.00 88.56 109 GLN A C 1
ATOM 909 O O . GLN A 1 109 ? -0.036 -0.369 -26.923 1.00 88.56 109 GLN A O 1
ATOM 914 N N . GLU A 1 110 ? 0.354 0.949 -25.148 1.00 91.94 110 GLU A N 1
ATOM 915 C CA . GLU A 1 110 ? 1.118 1.976 -25.867 1.00 91.94 110 GLU A CA 1
ATOM 916 C C . GLU A 1 110 ? 2.454 1.429 -26.392 1.00 91.94 110 GLU A C 1
ATOM 918 O O . GLU A 1 110 ? 2.781 1.630 -27.563 1.00 91.94 110 GLU A O 1
ATOM 923 N N . ALA A 1 111 ? 3.179 0.646 -25.586 1.00 91.19 111 ALA A N 1
ATOM 924 C CA . ALA A 1 111 ? 4.410 -0.020 -26.015 1.00 91.19 111 ALA A CA 1
ATOM 925 C C . ALA A 1 111 ? 4.170 -0.946 -27.224 1.00 91.19 111 ALA A C 1
ATOM 927 O O . ALA A 1 111 ? 4.910 -0.906 -28.213 1.00 91.19 111 ALA A O 1
ATOM 928 N N . ARG A 1 112 ? 3.073 -1.716 -27.209 1.00 90.19 112 ARG A N 1
ATOM 929 C CA . ARG A 1 112 ? 2.698 -2.598 -28.327 1.00 90.19 112 ARG A CA 1
ATOM 930 C C . ARG A 1 112 ? 2.400 -1.830 -29.614 1.00 90.19 112 ARG A C 1
ATOM 932 O O . ARG A 1 112 ? 2.732 -2.318 -30.692 1.00 90.19 112 ARG A O 1
ATOM 939 N N . GLN A 1 113 ? 1.812 -0.634 -29.529 1.00 93.94 113 GLN A N 1
ATOM 940 C CA . GLN A 1 113 ? 1.518 0.192 -30.711 1.00 93.94 113 GLN A CA 1
ATOM 941 C C . GLN A 1 113 ? 2.784 0.638 -31.454 1.00 93.94 113 GLN A C 1
ATOM 943 O O . GLN A 1 113 ? 2.737 0.831 -32.668 1.00 93.94 113 GLN A O 1
ATOM 948 N N . VAL A 1 114 ? 3.915 0.753 -30.753 1.00 95.50 114 VAL A N 1
ATOM 949 C CA . VAL A 1 114 ? 5.221 1.096 -31.341 1.00 95.50 114 VAL A CA 1
ATOM 950 C C . VAL A 1 114 ? 6.100 -0.132 -31.619 1.00 95.50 114 VAL A C 1
ATOM 952 O O . VAL A 1 114 ? 7.271 0.012 -31.963 1.00 95.50 114 VAL A O 1
ATOM 955 N N . GLY A 1 115 ? 5.545 -1.345 -31.506 1.00 93.06 115 GLY A N 1
ATOM 956 C CA . GLY A 1 115 ? 6.247 -2.604 -31.778 1.00 93.06 115 GLY A CA 1
ATOM 957 C C . GLY A 1 115 ? 7.179 -3.076 -30.657 1.00 93.06 115 GLY A C 1
ATOM 958 O O . GLY A 1 115 ? 7.980 -3.983 -30.886 1.00 93.06 115 GLY A O 1
ATOM 959 N N . VAL A 1 116 ? 7.084 -2.487 -29.461 1.00 93.38 116 VAL A N 1
ATOM 960 C CA . VAL A 1 116 ? 7.847 -2.896 -28.276 1.00 93.38 116 VAL A CA 1
ATOM 961 C C . VAL A 1 116 ? 7.042 -3.920 -27.476 1.00 93.38 116 VAL A C 1
ATOM 963 O O . VAL A 1 116 ? 5.864 -3.720 -27.180 1.00 93.38 116 VAL A O 1
ATOM 966 N N . TRP A 1 117 ? 7.700 -5.015 -27.102 1.00 88.62 117 TRP A N 1
ATOM 967 C CA . TRP A 1 117 ? 7.145 -6.050 -26.234 1.00 88.62 117 TRP A CA 1
ATOM 968 C C . TRP A 1 117 ? 7.863 -5.988 -24.894 1.00 88.62 117 TRP A C 1
ATOM 970 O O . TRP A 1 117 ? 9.077 -6.173 -24.838 1.00 88.62 117 TRP A O 1
ATOM 980 N N . LEU A 1 118 ? 7.113 -5.678 -23.841 1.00 83.56 118 LEU A N 1
ATOM 981 C CA . LEU A 1 118 ? 7.620 -5.691 -22.474 1.00 83.56 118 LEU A CA 1
ATOM 982 C C . LEU A 1 118 ? 7.678 -7.141 -21.978 1.00 83.56 118 LEU A C 1
ATOM 984 O O . LEU A 1 118 ? 6.840 -7.963 -22.351 1.00 83.56 118 LEU A O 1
ATOM 988 N N . ASP A 1 119 ? 8.691 -7.445 -21.177 1.00 81.75 119 ASP A N 1
ATOM 989 C CA . ASP A 1 119 ? 8.953 -8.752 -20.567 1.00 81.75 119 ASP A CA 1
ATOM 990 C C . ASP A 1 119 ? 8.186 -8.976 -19.254 1.00 81.75 119 ASP A C 1
ATOM 992 O O . ASP A 1 119 ? 8.228 -10.069 -18.691 1.00 81.75 119 ASP A O 1
ATOM 996 N N . TRP A 1 120 ? 7.450 -7.965 -18.795 1.00 76.25 120 TRP A N 1
ATOM 997 C CA . TRP A 1 120 ? 6.528 -8.054 -17.673 1.00 76.25 120 TRP A CA 1
ATOM 998 C C . TRP A 1 120 ? 5.075 -7.969 -18.152 1.00 76.25 120 TRP A C 1
ATOM 1000 O O . TRP A 1 120 ? 4.738 -7.245 -19.094 1.00 76.25 120 TRP A O 1
ATOM 1010 N N . GLU A 1 121 ? 4.199 -8.708 -17.476 1.00 64.25 121 GLU A N 1
ATOM 1011 C CA . GLU A 1 121 ? 2.751 -8.623 -17.657 1.00 64.25 121 GLU A CA 1
ATOM 1012 C C . GLU A 1 121 ? 2.134 -7.830 -16.494 1.00 64.25 121 GLU A C 1
ATOM 1014 O O . GLU A 1 121 ? 2.642 -7.913 -15.370 1.00 64.25 121 GLU A O 1
ATOM 1019 N N . PRO A 1 122 ? 1.063 -7.046 -16.727 1.00 66.12 122 PRO A N 1
ATOM 1020 C CA . PRO A 1 122 ? 0.339 -6.379 -15.650 1.00 66.12 122 PRO A CA 1
ATOM 1021 C C . PRO A 1 122 ? -0.074 -7.390 -14.582 1.00 66.12 122 PRO A C 1
ATOM 1023 O O . PRO A 1 122 ? -0.501 -8.495 -14.906 1.00 66.12 122 PRO A O 1
ATOM 1026 N N . VAL A 1 123 ? 0.061 -7.019 -13.310 1.00 61.34 123 VAL A N 1
ATOM 1027 C CA . VAL A 1 123 ? -0.265 -7.920 -12.200 1.00 61.34 123 VAL A CA 1
ATOM 1028 C C . VAL A 1 123 ? -1.757 -8.261 -12.246 1.00 61.34 123 VAL A C 1
ATOM 1030 O O . VAL A 1 123 ? -2.601 -7.382 -12.069 1.00 61.34 123 VAL A O 1
ATOM 1033 N N . ASP A 1 124 ? -2.079 -9.536 -12.468 1.00 55.00 124 ASP A N 1
ATOM 1034 C CA . ASP A 1 124 ? -3.457 -10.023 -12.483 1.00 55.00 124 ASP A CA 1
ATOM 1035 C C . ASP A 1 124 ? -4.093 -9.971 -11.084 1.00 55.00 124 ASP A C 1
ATOM 1037 O O . ASP A 1 124 ? -3.516 -10.432 -10.101 1.00 55.00 124 ASP A O 1
ATOM 1041 N N . ARG A 1 125 ? -5.334 -9.465 -11.045 1.00 53.84 125 ARG A N 1
ATOM 1042 C CA . ARG A 1 125 ? -6.363 -9.595 -9.993 1.00 53.84 125 ARG A CA 1
ATOM 1043 C C . ARG A 1 125 ? -5.897 -9.384 -8.541 1.00 53.84 125 ARG A C 1
ATOM 1045 O O . ARG A 1 125 ? -5.316 -10.246 -7.889 1.00 53.84 125 ARG A O 1
ATOM 1052 N N . VAL A 1 126 ? -6.329 -8.261 -7.972 1.00 63.31 126 VAL A N 1
ATOM 1053 C CA . VAL A 1 126 ? -6.110 -7.891 -6.567 1.00 63.31 126 VAL A CA 1
ATOM 1054 C C . VAL A 1 126 ? -6.976 -8.746 -5.634 1.00 63.31 126 VAL A C 1
ATOM 1056 O O . VAL A 1 126 ? -8.070 -8.345 -5.238 1.00 63.31 126 VAL A O 1
ATOM 1059 N N . GLU A 1 127 ? -6.501 -9.937 -5.286 1.00 70.31 127 GLU A N 1
ATOM 1060 C CA . GLU A 1 127 ? -6.971 -10.659 -4.102 1.00 70.31 127 GLU A CA 1
ATOM 1061 C C . GLU A 1 127 ? -6.074 -10.302 -2.920 1.00 70.31 127 GLU A C 1
ATOM 1063 O O . GLU A 1 127 ? -4.952 -10.812 -2.799 1.00 70.31 127 GLU A O 1
ATOM 1068 N N . LEU A 1 128 ? -6.580 -9.431 -2.042 1.00 79.69 128 LEU A N 1
ATOM 1069 C CA . LEU A 1 128 ? -5.826 -9.001 -0.869 1.00 79.69 128 LEU A CA 1
ATOM 1070 C C . LEU A 1 128 ? -5.564 -10.196 0.055 1.00 79.69 128 LEU A C 1
ATOM 1072 O O . LEU A 1 128 ? -6.398 -11.090 0.217 1.00 79.69 128 LEU A O 1
ATOM 1076 N N . VAL A 1 129 ? -4.421 -10.191 0.735 1.00 76.88 129 VAL A N 1
ATOM 1077 C CA . VAL A 1 129 ? -4.001 -11.243 1.670 1.00 76.88 129 VAL A CA 1
ATOM 1078 C C . VAL A 1 129 ? -5.044 -11.485 2.762 1.00 76.88 129 VAL A C 1
ATOM 1080 O O . VAL A 1 129 ? -5.248 -12.629 3.161 1.00 76.88 129 VAL A O 1
ATOM 1083 N N . ILE A 1 130 ? -5.736 -10.438 3.214 1.00 75.50 130 ILE A N 1
ATOM 1084 C CA . ILE A 1 130 ? -6.768 -10.529 4.260 1.00 75.50 130 ILE A CA 1
ATOM 1085 C C . ILE A 1 130 ? -8.071 -11.191 3.792 1.00 75.50 130 ILE A C 1
ATOM 1087 O O . ILE A 1 130 ? -8.886 -11.584 4.622 1.00 75.50 130 ILE A O 1
ATOM 1091 N N . GLU A 1 131 ? -8.286 -11.297 2.479 1.00 79.19 131 GLU A N 1
ATOM 1092 C CA . GLU A 1 131 ? -9.455 -11.969 1.900 1.00 79.19 131 GLU A CA 1
ATOM 1093 C C . GLU A 1 131 ? -9.200 -13.465 1.697 1.00 79.19 131 GLU A C 1
ATOM 1095 O O . GLU A 1 131 ? -10.135 -14.238 1.484 1.00 79.19 131 GLU A O 1
ATOM 1100 N N . LYS A 1 132 ? -7.938 -13.901 1.799 1.00 75.19 132 LYS A N 1
ATOM 1101 C CA . LYS A 1 132 ? -7.576 -15.308 1.652 1.00 75.19 132 LYS A CA 1
ATOM 1102 C C . LYS A 1 132 ? -8.030 -16.082 2.893 1.00 75.19 132 LYS A C 1
ATOM 1104 O O . LYS A 1 132 ? -7.713 -15.681 4.015 1.00 75.19 132 LYS A O 1
ATOM 1109 N N . PRO A 1 133 ? -8.732 -17.217 2.727 1.00 65.94 133 PRO A N 1
ATOM 1110 C CA . PRO A 1 133 ? -9.163 -18.021 3.860 1.00 65.94 133 PRO A CA 1
ATOM 1111 C C . PRO A 1 133 ? -7.951 -18.489 4.672 1.00 65.94 133 PRO A C 1
ATOM 1113 O O . PRO A 1 133 ? -6.964 -18.999 4.131 1.00 65.94 133 PRO A O 1
ATOM 1116 N N . CYS A 1 134 ? -8.027 -18.329 5.994 1.00 62.75 134 CYS A N 1
ATOM 1117 C CA . CYS A 1 134 ? -7.015 -18.842 6.908 1.00 62.75 134 CYS A CA 1
ATOM 1118 C C . CYS A 1 134 ? -6.881 -20.358 6.719 1.00 62.75 134 CYS A C 1
ATOM 1120 O O . CYS A 1 134 ? -7.822 -21.099 6.986 1.00 62.75 134 CYS A O 1
ATOM 1122 N N . ARG A 1 135 ? -5.688 -20.835 6.332 1.00 65.69 135 ARG A N 1
ATOM 1123 C CA . ARG A 1 135 ? -5.402 -22.271 6.102 1.00 65.69 135 ARG A CA 1
ATOM 1124 C C . ARG A 1 135 ? -5.685 -23.173 7.311 1.00 65.69 135 ARG A C 1
ATOM 1126 O O . ARG A 1 135 ? -5.778 -24.383 7.160 1.00 65.69 135 ARG A O 1
ATOM 1133 N N . HIS A 1 136 ? -5.789 -22.577 8.495 1.00 65.88 136 HIS A N 1
ATOM 1134 C CA . HIS A 1 136 ? -6.027 -23.256 9.766 1.00 65.88 136 HIS A CA 1
ATOM 1135 C C . HIS A 1 136 ? -7.423 -22.982 10.342 1.00 65.88 136 HIS A C 1
ATOM 1137 O O . HIS A 1 136 ? -7.697 -23.395 11.466 1.00 65.88 136 HIS A O 1
ATOM 1143 N N . ALA A 1 137 ? -8.292 -22.259 9.624 1.00 53.97 137 ALA A N 1
ATOM 1144 C CA . ALA A 1 137 ? -9.674 -22.113 10.056 1.00 53.97 137 ALA A CA 1
ATOM 1145 C C . ALA A 1 137 ? -10.360 -23.483 9.940 1.00 53.97 137 ALA A C 1
ATOM 1147 O O . ALA A 1 137 ? -10.291 -24.095 8.870 1.00 53.97 137 ALA A O 1
ATOM 1148 N N . PRO A 1 138 ? -10.987 -23.998 11.012 1.00 50.56 138 PRO A N 1
ATOM 1149 C CA . PRO A 1 138 ? -11.756 -25.226 10.909 1.00 50.56 138 PRO A CA 1
ATOM 1150 C C . PRO A 1 138 ? -12.869 -25.010 9.880 1.00 50.56 138 PRO A C 1
ATOM 1152 O O . PRO A 1 138 ? -13.595 -24.019 9.946 1.00 50.56 138 PRO A O 1
ATOM 1155 N N . THR A 1 139 ? -12.979 -25.920 8.912 1.00 58.28 139 THR A N 1
ATOM 1156 C CA . THR A 1 139 ? -14.151 -26.001 8.036 1.00 58.28 139 THR A CA 1
ATOM 1157 C C . THR A 1 139 ? -15.370 -26.233 8.915 1.00 58.28 139 THR A C 1
ATOM 1159 O O . THR A 1 139 ? -15.442 -27.263 9.589 1.00 58.28 139 THR A O 1
ATOM 1162 N N . VAL A 1 140 ? -16.259 -25.241 8.948 1.00 51.50 140 VAL A N 1
ATOM 1163 C CA . VAL A 1 140 ? -17.581 -25.328 9.580 1.00 51.50 140 VAL A CA 1
ATOM 1164 C C . VAL A 1 140 ? -18.466 -26.261 8.769 1.00 51.50 140 VAL A C 1
ATOM 1166 O O . VAL A 1 140 ? -18.435 -26.144 7.522 1.00 51.50 140 VAL A O 1
#

Foldseek 3Di:
DDDDPDDPVVVLVVLLVVLLVQLCVLLVQDDLVQQDDDPPDDHQDPVNSVVSCVVCVVVVVVSVVLSVVLSVVCVVVVDDSVCSCVPVVVVVSVVVLVVVLVVQVVVQVVCVVVVHHDPDDRDPDDPRPVNDDDPPPPDD

Organism: Penicillium crustosum (NCBI:txid36656)

pLDDT: mean 80.4, std 17.14, range [35.19, 97.81]

Sequence (140 aa):
MEYLFRDQSESSGFVLAVLRFLTFNELGLTHTCRSSHNHWGTPVSRDDAAETHEEERLLLLELDILVSEFQQKYLELRIPLPDFLHGYWTDRMKKFLSRRERADAQIVQEARQVGVWLDWEPVDRVELVIEKPCRHAPTV